Protein AF-A0A380KGM2-F1 (afdb_monomer)

pLDDT: mean 81.72, std 16.15, range [40.47, 96.81]

Solvent-accessible surface area (backbone atoms only — not comparable to full-atom values): 8795 Å² total; per-residue (Å²): 133,57,72,65,61,54,51,52,52,52,54,51,49,53,50,50,52,52,50,55,58,50,50,60,52,54,54,51,54,52,50,50,54,50,50,52,52,51,50,55,54,49,52,55,50,51,51,53,51,52,50,52,51,49,52,52,52,49,52,52,46,51,54,54,46,56,58,39,60,78,64,64,81,79,76,91,76,83,92,74,88,85,87,83,86,90,83,78,60,53,83,75,52,91,46,40,39,56,50,61,68,48,59,92,84,56,51,72,71,54,52,56,51,40,48,56,52,52,50,62,59,28,28,71,91,73,31,88,56,91,58,23,61,62,52,40,52,50,51,51,51,27,51,53,52,68,70,71,108

Mean predicted aligned error: 17.28 Å

Foldseek 3Di:
DDPVVVVVVVVVVVVVVVVVVVVVVVVVVVVVVVVVVVVVVVVVVVVVVVVVVVVVVVVVVVVVVVVCVLVVPPPPDDDDDDDDDDDDDLQPDPALCSLLVHDPPDDLVVLVVSLVVLCVALPPVRHPDDCSVSSNVSSVVSNVVVVVD

InterPro domains:
  IPR001623 DnaJ domain [PF00226] (95-147)
  IPR001623 DnaJ domain [PR00625] (97-115)
  IPR001623 DnaJ domain [PR00625] (115-130)
  IPR001623 DnaJ domain [PR00625] (131-149)
  IPR001623 DnaJ domain [PS50076] (95-149)
  IPR001623 DnaJ domain [SM00271] (94-147)
  IPR001623 DnaJ domain [cd06257] (95-147)
  IPR036869 Chaperone J-domain superfamily [G3DSA:1.10.287.110] (66-149)
  IPR036869 Chaperone J-domain superfamily [SSF46565] (84-147)
  IPR050817 DjlA DnaK co-chaperone [PTHR24074] (85-143)

Sequence (149 aa):
MSFFTFFIVVTFALLIIRFLVSLRGLFKYIAIVFLLWLFIKNIILIGLFAIVIAVIYLALTIDYSVEKEQVFEDTTEYYEEPTAKKSYSRWYSDNPYEILGVSETASFSEIKKQYKVLSKQYHPDVSEERGADKIMKKINWAFDELKSM

Structure (mmCIF, N/CA/C/O backbone):
data_AF-A0A380KGM2-F1
#
_entry.id   AF-A0A380KGM2-F1
#
loop_
_atom_site.group_PDB
_atom_site.id
_atom_site.type_symbol
_atom_site.label_atom_id
_atom_site.label_alt_id
_atom_site.label_comp_id
_atom_site.label_asym_id
_atom_site.label_entity_id
_atom_site.label_seq_id
_atom_site.pdbx_PDB_ins_code
_atom_site.Cartn_x
_atom_site.Cartn_y
_atom_site.Cartn_z
_atom_site.occupancy
_atom_site.B_iso_or_equiv
_atom_site.auth_seq_id
_atom_site.auth_comp_id
_atom_site.auth_asym_id
_atom_site.auth_atom_id
_atom_site.pdbx_PDB_model_num
ATOM 1 N N . MET A 1 1 ? 40.741 -14.963 -74.089 1.00 60.44 1 MET A N 1
ATOM 2 C CA . MET A 1 1 ? 39.646 -14.034 -73.726 1.00 60.44 1 MET A CA 1
ATOM 3 C C . MET A 1 1 ? 40.019 -12.644 -74.207 1.00 60.44 1 MET A C 1
ATOM 5 O O . MET A 1 1 ? 41.169 -12.263 -74.047 1.00 60.44 1 MET A O 1
ATOM 9 N N . SER A 1 2 ? 39.103 -11.927 -74.860 1.00 82.50 2 SER A N 1
ATOM 10 C CA . SER A 1 2 ? 39.404 -10.600 -75.415 1.00 82.50 2 SER A CA 1
ATOM 11 C C . SER A 1 2 ? 39.581 -9.561 -74.297 1.00 82.50 2 SER A C 1
ATOM 13 O O . SER A 1 2 ? 38.886 -9.616 -73.280 1.00 82.50 2 SER A O 1
ATOM 15 N N . PHE A 1 3 ? 40.468 -8.582 -74.481 1.00 85.31 3 PHE A N 1
ATOM 16 C CA . PHE A 1 3 ? 40.623 -7.454 -73.548 1.00 85.31 3 PHE A CA 1
ATOM 17 C C . PHE A 1 3 ? 39.295 -6.726 -73.272 1.00 85.31 3 PHE A C 1
ATOM 19 O O . PHE A 1 3 ? 39.061 -6.244 -72.167 1.00 85.31 3 PHE A O 1
ATOM 26 N N . PHE A 1 4 ? 38.386 -6.732 -74.248 1.00 87.62 4 PHE A N 1
ATOM 27 C CA . PHE A 1 4 ? 37.049 -6.159 -74.138 1.00 87.62 4 PHE A CA 1
ATOM 28 C C . PHE A 1 4 ? 36.189 -6.856 -73.073 1.00 87.62 4 PHE A C 1
ATOM 30 O O . PHE A 1 4 ? 35.601 -6.202 -72.215 1.00 87.62 4 PHE A O 1
ATOM 37 N N . THR A 1 5 ? 36.184 -8.192 -73.058 1.00 87.81 5 THR A N 1
ATOM 38 C CA . THR A 1 5 ? 35.458 -8.968 -72.039 1.00 87.81 5 THR A CA 1
ATOM 39 C C . THR A 1 5 ? 36.002 -8.742 -70.628 1.00 87.81 5 THR A C 1
ATOM 41 O O . THR A 1 5 ? 35.225 -8.649 -69.684 1.00 87.81 5 THR A O 1
ATOM 44 N N . PHE A 1 6 ? 37.319 -8.573 -70.478 1.00 89.62 6 PHE A N 1
ATOM 45 C CA . PHE A 1 6 ? 37.929 -8.252 -69.186 1.00 89.62 6 PHE A CA 1
ATOM 46 C C . PHE A 1 6 ? 37.516 -6.857 -68.694 1.00 89.62 6 PHE A C 1
ATOM 48 O O . PHE A 1 6 ? 37.136 -6.692 -67.536 1.00 89.62 6 PHE A O 1
ATOM 55 N N . PHE A 1 7 ? 37.508 -5.863 -69.585 1.00 90.75 7 PHE A N 1
ATOM 56 C CA . PHE A 1 7 ? 37.108 -4.496 -69.251 1.00 90.75 7 PHE A CA 1
ATOM 57 C C . PHE A 1 7 ? 35.639 -4.400 -68.809 1.00 90.75 7 PHE A C 1
ATOM 59 O O . PHE A 1 7 ? 35.326 -3.719 -67.830 1.00 90.75 7 PHE A O 1
ATOM 66 N N . ILE A 1 8 ? 34.738 -5.133 -69.470 1.00 91.81 8 ILE A N 1
ATOM 67 C CA . ILE A 1 8 ? 33.324 -5.214 -69.070 1.00 91.81 8 ILE A CA 1
ATOM 68 C C . ILE A 1 8 ? 33.189 -5.820 -67.670 1.00 91.81 8 ILE A C 1
ATOM 70 O O . ILE A 1 8 ? 32.480 -5.274 -66.831 1.00 91.81 8 ILE A O 1
ATOM 74 N N . VAL A 1 9 ? 33.898 -6.914 -67.384 1.00 93.12 9 VAL A N 1
ATOM 75 C CA . VAL A 1 9 ? 33.829 -7.568 -66.068 1.00 93.12 9 VAL A CA 1
ATOM 76 C C . VAL A 1 9 ? 34.337 -6.641 -64.960 1.00 93.12 9 VAL A C 1
ATOM 78 O O . VAL A 1 9 ? 33.694 -6.522 -63.919 1.00 93.12 9 VAL A O 1
ATOM 81 N N . VAL A 1 10 ? 35.444 -5.929 -65.190 1.00 93.62 10 VAL A N 1
ATOM 82 C CA . VAL A 1 10 ? 36.012 -4.990 -64.209 1.00 93.62 10 VAL A CA 1
ATOM 83 C C . VAL A 1 10 ? 35.082 -3.800 -63.966 1.00 93.62 10 VAL A C 1
ATOM 85 O O . VAL A 1 10 ? 34.825 -3.438 -62.818 1.00 93.62 10 VAL A O 1
ATOM 88 N N . THR A 1 11 ? 34.539 -3.201 -65.025 1.00 93.38 11 THR A N 1
ATOM 89 C CA . THR A 1 11 ? 33.613 -2.064 -64.895 1.00 93.38 11 THR A CA 1
ATOM 90 C C . THR A 1 11 ? 32.315 -2.464 -64.199 1.00 93.38 11 THR A C 1
ATOM 92 O O . THR A 1 11 ? 31.851 -1.741 -63.317 1.00 93.38 11 THR A O 1
ATOM 95 N N . PHE A 1 12 ? 31.774 -3.644 -64.507 1.00 94.75 12 PHE A N 1
ATOM 96 C CA . PHE A 1 12 ? 30.594 -4.182 -63.836 1.00 94.75 12 PHE A CA 1
ATOM 97 C C . PHE A 1 12 ? 30.861 -4.485 -62.354 1.00 94.75 12 PHE A C 1
ATOM 99 O O . PHE A 1 12 ? 30.053 -4.125 -61.498 1.00 94.75 12 PHE A O 1
ATOM 106 N N . ALA A 1 13 ? 32.027 -5.051 -62.020 1.00 93.69 13 ALA A N 1
ATOM 107 C CA . ALA A 1 13 ? 32.433 -5.291 -60.635 1.00 93.69 13 ALA A CA 1
ATOM 108 C C . ALA A 1 13 ? 32.543 -3.985 -59.827 1.00 93.69 13 ALA A C 1
ATOM 110 O O . ALA A 1 13 ? 32.044 -3.906 -58.705 1.00 93.69 13 ALA A O 1
ATOM 111 N N . LEU A 1 14 ? 33.124 -2.929 -60.407 1.00 93.19 14 LEU A N 1
ATOM 112 C CA . LEU A 1 14 ? 33.195 -1.610 -59.768 1.00 93.19 14 LEU A CA 1
ATOM 113 C C . LEU A 1 14 ? 31.809 -0.979 -59.574 1.00 93.19 14 LEU A C 1
ATOM 115 O O . LEU A 1 14 ? 31.572 -0.323 -58.557 1.00 93.19 14 LEU A O 1
ATOM 119 N N . LEU A 1 15 ? 30.887 -1.199 -60.515 1.00 93.00 15 LEU A N 1
ATOM 120 C CA . LEU A 1 15 ? 29.501 -0.737 -60.421 1.00 93.00 15 LEU A CA 1
ATOM 121 C C . LEU A 1 15 ? 28.762 -1.455 -59.280 1.00 93.00 15 LEU A C 1
ATOM 123 O O . LEU A 1 15 ? 28.120 -0.794 -58.464 1.00 93.00 15 LEU A O 1
ATOM 127 N N . ILE A 1 16 ? 28.941 -2.774 -59.142 1.00 90.50 16 ILE A N 1
ATOM 128 C CA . ILE A 1 16 ? 28.399 -3.560 -58.022 1.00 90.50 16 ILE A CA 1
ATOM 129 C C . ILE A 1 16 ? 28.973 -3.081 -56.687 1.00 90.50 16 ILE A C 1
ATOM 131 O O . ILE A 1 16 ? 28.217 -2.872 -55.743 1.00 90.50 16 ILE A O 1
ATOM 135 N N . ILE A 1 17 ? 30.286 -2.851 -56.592 1.00 88.19 17 ILE A N 1
ATOM 136 C CA . ILE A 1 17 ? 30.912 -2.341 -55.362 1.00 88.19 17 ILE A CA 1
ATOM 137 C C . ILE A 1 17 ? 30.321 -0.975 -54.994 1.00 88.19 17 ILE A C 1
ATOM 139 O O . ILE A 1 17 ? 29.932 -0.762 -53.846 1.00 88.19 17 ILE A O 1
ATOM 143 N N . ARG A 1 18 ? 30.176 -0.063 -55.966 1.00 85.44 18 ARG A N 1
ATOM 144 C CA . ARG A 1 18 ? 29.514 1.233 -55.749 1.00 85.44 18 ARG A CA 1
ATOM 145 C C . ARG A 1 18 ? 28.061 1.080 -55.297 1.00 85.44 18 ARG A C 1
ATOM 147 O O . ARG A 1 18 ? 27.637 1.797 -54.393 1.00 85.44 18 ARG A O 1
ATOM 154 N N . PHE A 1 19 ? 27.319 0.144 -55.880 1.00 87.88 19 PHE A N 1
ATOM 155 C CA . PHE A 1 19 ? 25.935 -0.148 -55.510 1.00 87.88 19 PHE A CA 1
ATOM 156 C C . PHE A 1 19 ? 25.821 -0.724 -54.088 1.00 87.88 19 PHE A C 1
ATOM 158 O O . PHE A 1 19 ? 25.002 -0.260 -53.297 1.00 87.88 19 PHE A O 1
ATOM 165 N N . LEU A 1 20 ? 26.697 -1.656 -53.707 1.00 84.69 20 LEU A N 1
ATOM 166 C CA . LEU A 1 20 ? 26.758 -2.222 -52.354 1.00 84.69 20 LEU A CA 1
ATOM 167 C C . LEU A 1 20 ? 2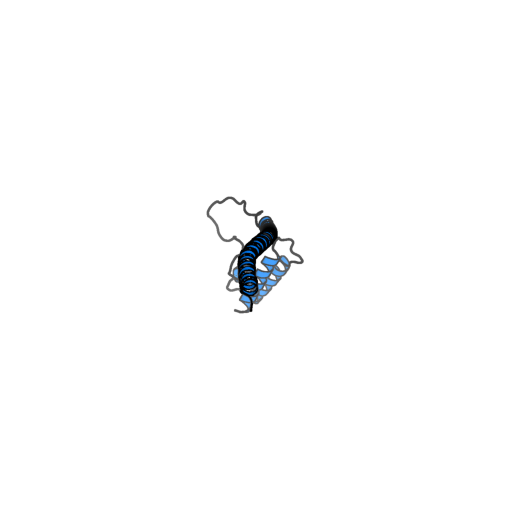7.137 -1.170 -51.301 1.00 84.69 20 LEU A C 1
ATOM 169 O O . LEU A 1 20 ? 26.557 -1.130 -50.214 1.00 84.69 20 LEU A O 1
ATOM 173 N N . VAL A 1 21 ? 28.068 -0.267 -51.624 1.00 82.75 21 VAL A N 1
ATOM 174 C CA . VAL A 1 21 ? 28.412 0.871 -50.756 1.00 82.75 21 VAL A CA 1
ATOM 175 C C . VAL A 1 21 ? 27.236 1.851 -50.635 1.00 82.75 21 VAL A C 1
ATOM 177 O O . VAL A 1 21 ? 27.005 2.389 -49.552 1.00 82.75 21 VAL A O 1
ATOM 180 N N . SER A 1 22 ? 26.447 2.039 -51.698 1.00 81.38 22 SER A N 1
ATOM 181 C CA . SER A 1 22 ? 25.225 2.855 -51.673 1.00 81.38 22 SER A CA 1
ATOM 182 C C . SER A 1 22 ? 24.126 2.234 -50.795 1.00 81.38 22 SER A C 1
ATOM 184 O O . SER A 1 22 ? 23.523 2.931 -49.975 1.00 81.38 22 SER A O 1
ATOM 186 N N . LEU A 1 23 ? 23.946 0.909 -50.855 1.00 81.94 23 LEU A N 1
ATOM 187 C CA . LEU A 1 23 ? 23.023 0.165 -49.986 1.00 81.94 23 LEU A CA 1
ATOM 188 C C . LEU A 1 23 ? 23.348 0.343 -48.496 1.00 81.94 23 LEU A C 1
ATOM 190 O O . LEU A 1 23 ? 22.439 0.484 -47.678 1.00 81.94 23 LEU A O 1
ATOM 194 N N . ARG A 1 24 ? 24.634 0.430 -48.127 1.00 77.88 24 ARG A N 1
ATOM 195 C CA . ARG A 1 24 ? 25.059 0.713 -46.742 1.00 77.88 24 ARG A CA 1
ATOM 196 C C . ARG A 1 24 ? 24.517 2.053 -46.219 1.00 77.88 24 ARG A C 1
ATOM 198 O O . ARG A 1 24 ? 24.314 2.189 -45.014 1.00 77.88 24 ARG A O 1
ATOM 205 N N . GLY A 1 25 ? 24.276 3.032 -47.092 1.00 78.62 25 GLY A N 1
ATOM 206 C CA . GLY A 1 25 ? 23.613 4.292 -46.741 1.00 78.62 25 GLY A CA 1
ATOM 207 C C . GLY A 1 25 ? 22.124 4.103 -46.452 1.00 78.62 25 GLY A C 1
ATOM 208 O O . GLY A 1 25 ? 21.642 4.573 -45.425 1.00 78.62 25 GLY A O 1
ATOM 209 N N . LEU A 1 26 ? 21.421 3.345 -47.298 1.00 82.00 26 LEU A N 1
ATOM 210 C CA . LEU A 1 26 ? 19.989 3.053 -47.166 1.00 82.00 26 LEU A CA 1
ATOM 211 C C . LEU A 1 26 ? 19.646 2.406 -45.814 1.00 82.00 26 LEU A C 1
ATOM 213 O O . LEU A 1 26 ? 18.709 2.832 -45.139 1.00 82.00 26 LEU A O 1
ATOM 217 N N . PHE A 1 27 ? 20.448 1.430 -45.377 1.00 86.62 27 PHE A N 1
ATOM 218 C CA . PHE A 1 27 ? 20.244 0.765 -44.086 1.00 86.62 27 PHE A CA 1
ATOM 219 C C . PHE A 1 27 ? 20.323 1.729 -42.898 1.00 86.62 27 PHE A C 1
ATOM 221 O O . PHE A 1 27 ? 19.585 1.558 -41.930 1.00 86.62 27 PHE A O 1
ATOM 228 N N . LYS A 1 28 ? 21.160 2.774 -42.973 1.00 85.50 28 LYS A N 1
ATOM 229 C CA . LYS A 1 28 ? 21.227 3.798 -41.920 1.00 85.50 28 LYS A CA 1
ATOM 230 C C . LYS A 1 28 ? 19.929 4.595 -41.835 1.00 85.50 28 LYS A C 1
ATOM 232 O O . LYS A 1 28 ? 19.446 4.824 -40.734 1.00 85.50 28 LYS A O 1
ATOM 237 N N . TYR A 1 29 ? 19.344 4.977 -42.969 1.00 89.69 29 TYR A N 1
ATOM 238 C CA . TYR A 1 29 ? 18.068 5.698 -42.984 1.00 89.69 29 TYR A CA 1
ATOM 239 C C . TYR A 1 29 ? 16.925 4.845 -42.432 1.00 89.69 29 TYR A C 1
ATOM 241 O O . TYR A 1 29 ? 16.160 5.322 -41.599 1.00 89.69 29 TYR A O 1
ATOM 249 N N . ILE A 1 30 ? 16.852 3.569 -42.821 1.00 89.94 30 ILE A N 1
ATOM 250 C CA . ILE A 1 30 ? 15.852 2.627 -42.295 1.00 89.94 30 ILE A CA 1
ATOM 251 C C . ILE A 1 30 ? 16.016 2.464 -40.780 1.00 89.94 30 ILE A C 1
ATOM 253 O O . ILE A 1 30 ? 15.031 2.528 -40.048 1.00 89.94 30 ILE A O 1
ATOM 257 N N . ALA A 1 31 ? 17.254 2.324 -40.297 1.00 90.81 31 ALA A N 1
ATOM 258 C CA . ALA A 1 31 ? 17.539 2.238 -38.869 1.00 90.81 31 ALA A CA 1
ATOM 259 C C . ALA A 1 31 ? 17.121 3.513 -38.116 1.00 90.81 31 ALA A C 1
ATOM 261 O O . ALA A 1 31 ? 16.522 3.417 -37.050 1.00 90.81 31 ALA A O 1
ATOM 262 N N . ILE A 1 32 ? 17.376 4.701 -38.674 1.00 92.00 32 ILE A N 1
ATOM 263 C CA . ILE A 1 32 ? 16.976 5.981 -38.066 1.00 92.00 32 ILE A CA 1
ATOM 264 C C . ILE A 1 32 ? 15.452 6.104 -37.993 1.00 92.00 32 ILE A C 1
ATOM 266 O O . ILE A 1 32 ? 14.924 6.453 -36.941 1.00 92.00 32 ILE A O 1
ATOM 270 N N . VAL A 1 33 ? 14.738 5.787 -39.076 1.00 93.81 33 VAL A N 1
ATOM 271 C CA . VAL A 1 33 ? 13.266 5.827 -39.109 1.00 93.81 33 VAL A CA 1
ATOM 272 C C . VAL A 1 33 ? 12.673 4.826 -38.117 1.00 93.81 33 VAL A C 1
ATOM 274 O O . VAL A 1 33 ? 11.736 5.157 -37.395 1.00 93.81 33 VAL A O 1
ATOM 277 N N . PHE A 1 34 ? 13.251 3.628 -38.028 1.00 94.75 34 PHE A N 1
ATOM 278 C CA . PHE A 1 34 ? 12.843 2.615 -37.060 1.00 94.75 34 PHE A CA 1
ATOM 279 C C . PHE A 1 34 ? 13.070 3.069 -35.611 1.00 94.75 34 PHE A C 1
ATOM 281 O O . PHE A 1 34 ? 12.180 2.925 -34.776 1.00 94.75 34 PHE A O 1
ATOM 288 N N . LEU A 1 35 ? 14.223 3.672 -35.311 1.00 93.94 35 LEU A N 1
ATOM 289 C CA . LEU A 1 35 ? 14.511 4.218 -33.983 1.00 93.94 35 LEU A CA 1
ATOM 290 C C . LEU A 1 35 ? 13.584 5.386 -33.626 1.00 93.94 35 LEU A C 1
ATOM 292 O O . LEU A 1 35 ? 13.097 5.443 -32.500 1.00 93.94 35 LEU A O 1
ATOM 296 N N . LEU A 1 36 ? 13.287 6.275 -34.577 1.00 94.31 36 LEU A 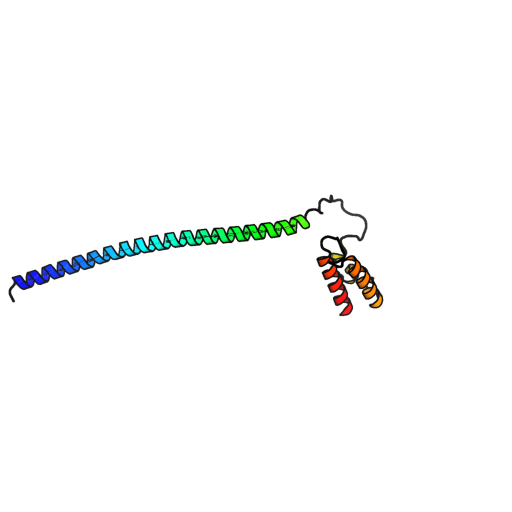N 1
ATOM 297 C CA . LEU A 1 36 ? 12.299 7.344 -34.405 1.00 94.31 36 LEU A CA 1
ATOM 298 C C . LEU A 1 36 ? 10.910 6.777 -34.101 1.00 94.31 36 LEU A C 1
ATOM 300 O O . LEU A 1 36 ? 10.254 7.224 -33.162 1.00 94.31 36 LEU A O 1
ATOM 304 N N . TRP A 1 37 ? 10.487 5.757 -34.847 1.00 93.31 37 TRP A N 1
ATOM 305 C CA . TRP A 1 37 ? 9.220 5.070 -34.614 1.00 93.31 37 TRP A CA 1
ATOM 306 C C . TRP A 1 37 ? 9.156 4.423 -33.220 1.00 93.31 37 TRP A C 1
ATOM 308 O O . TRP A 1 37 ? 8.163 4.594 -32.509 1.00 93.31 37 TRP A O 1
ATOM 318 N N . LEU A 1 38 ? 10.230 3.752 -32.785 1.00 92.50 38 LEU A N 1
ATOM 319 C CA . LEU A 1 38 ? 10.334 3.196 -31.431 1.00 92.50 38 LEU A CA 1
ATOM 320 C C . LEU A 1 38 ? 10.267 4.280 -30.350 1.00 92.50 38 LEU A C 1
ATOM 322 O O . LEU A 1 38 ? 9.591 4.102 -29.337 1.00 92.50 38 LEU A O 1
ATOM 326 N N . PHE A 1 39 ? 10.936 5.408 -30.571 1.00 95.56 39 PHE A N 1
ATOM 327 C CA . PHE A 1 39 ? 10.967 6.514 -29.622 1.00 95.56 39 PHE A CA 1
ATOM 328 C C . PHE A 1 39 ? 9.576 7.134 -29.424 1.00 95.56 39 PHE A C 1
ATOM 330 O O . PHE A 1 39 ? 9.136 7.321 -28.290 1.00 95.56 39 PHE A O 1
ATOM 337 N N . ILE A 1 40 ? 8.840 7.357 -30.518 1.00 94.38 40 ILE A N 1
ATOM 338 C CA . ILE A 1 40 ? 7.471 7.892 -30.483 1.00 94.38 40 ILE A CA 1
ATOM 339 C C . ILE A 1 40 ? 6.530 6.934 -29.742 1.00 94.38 40 ILE A C 1
ATOM 341 O O . ILE A 1 40 ? 5.788 7.358 -28.856 1.00 94.38 40 ILE A O 1
ATOM 345 N N . LYS A 1 41 ? 6.588 5.631 -30.054 1.00 91.44 41 LYS A N 1
ATOM 346 C CA . LYS A 1 41 ? 5.761 4.614 -29.387 1.00 91.44 41 LYS A CA 1
ATOM 347 C C . LYS A 1 41 ? 6.023 4.565 -27.876 1.00 91.44 41 LYS A C 1
ATOM 349 O O . LYS A 1 41 ? 5.077 4.461 -27.098 1.00 91.44 41 LYS A O 1
ATOM 354 N N . ASN A 1 42 ? 7.286 4.672 -27.462 1.00 92.62 42 ASN A N 1
ATOM 355 C CA . ASN A 1 42 ? 7.659 4.647 -26.048 1.00 92.62 42 ASN A CA 1
ATOM 356 C C . ASN A 1 42 ? 7.199 5.898 -25.291 1.00 92.62 42 ASN A C 1
ATOM 358 O O . ASN A 1 42 ? 6.722 5.763 -24.169 1.00 92.62 42 ASN A O 1
ATOM 362 N N . ILE A 1 43 ? 7.272 7.094 -25.886 1.00 95.25 43 ILE A N 1
ATOM 363 C CA . ILE A 1 43 ? 6.760 8.323 -25.250 1.00 95.25 43 ILE A CA 1
ATOM 364 C C . ILE A 1 43 ? 5.261 8.207 -24.961 1.00 95.25 43 ILE A C 1
ATOM 366 O O . ILE A 1 43 ? 4.821 8.527 -23.858 1.00 95.25 43 ILE A O 1
ATOM 370 N N . ILE A 1 44 ? 4.485 7.706 -25.925 1.00 93.75 44 ILE A N 1
ATOM 371 C CA . ILE A 1 44 ? 3.038 7.509 -25.758 1.00 93.75 44 ILE A CA 1
ATOM 372 C C . ILE A 1 44 ? 2.761 6.503 -24.632 1.00 93.75 44 ILE A C 1
ATOM 374 O O . ILE A 1 44 ? 1.897 6.739 -23.789 1.00 93.75 44 IL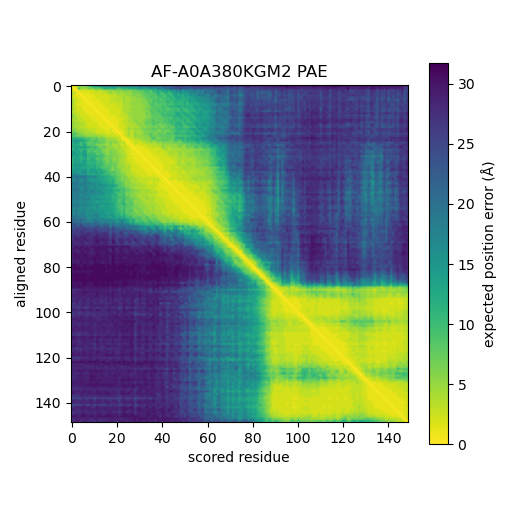E A O 1
ATOM 378 N N . LEU A 1 45 ? 3.523 5.406 -24.579 1.00 93.81 45 LEU A N 1
ATOM 379 C CA . LEU A 1 45 ? 3.395 4.391 -23.532 1.00 93.81 45 LEU A CA 1
ATOM 380 C C . LEU A 1 45 ? 3.709 4.954 -22.137 1.00 93.81 45 LEU A C 1
ATOM 382 O O . LEU A 1 45 ? 2.952 4.715 -21.199 1.00 93.81 45 LEU A O 1
ATOM 386 N N . ILE A 1 46 ? 4.791 5.727 -22.008 1.00 94.56 46 ILE A N 1
ATOM 387 C CA . ILE A 1 46 ? 5.182 6.376 -20.748 1.00 94.56 46 ILE A CA 1
ATOM 388 C C . ILE A 1 46 ? 4.106 7.375 -20.309 1.00 94.56 46 ILE A C 1
ATOM 390 O O . ILE A 1 46 ? 3.739 7.396 -19.137 1.00 94.56 46 ILE A O 1
ATOM 394 N N . GLY A 1 47 ? 3.557 8.156 -21.244 1.00 94.31 47 GLY A N 1
ATOM 395 C CA . GLY A 1 47 ? 2.462 9.085 -20.969 1.00 94.31 47 GLY A CA 1
ATOM 396 C C . GLY A 1 47 ? 1.212 8.383 -20.434 1.00 94.31 47 GLY A C 1
ATOM 397 O O . GLY A 1 47 ? 0.655 8.809 -19.426 1.00 94.31 47 GLY A O 1
ATOM 398 N N . LEU A 1 48 ? 0.809 7.263 -21.044 1.00 95.06 48 LEU A N 1
ATOM 399 C CA . LEU A 1 48 ? -0.311 6.456 -20.545 1.00 95.06 48 LEU A CA 1
ATOM 400 C C . LEU A 1 48 ? -0.045 5.913 -19.139 1.00 95.06 48 LEU A C 1
ATOM 402 O O . LEU A 1 48 ? -0.925 5.969 -18.282 1.00 95.06 48 LEU A O 1
ATOM 406 N N . PHE A 1 49 ? 1.172 5.433 -18.880 1.00 96.62 49 PHE A N 1
ATOM 407 C CA . PHE A 1 49 ? 1.546 4.924 -17.563 1.00 96.62 49 PHE A CA 1
ATOM 408 C C . PHE A 1 49 ? 1.522 6.029 -16.496 1.00 96.62 49 PHE A C 1
ATOM 410 O O . PHE A 1 49 ? 1.014 5.816 -15.398 1.00 96.62 49 PHE A O 1
ATOM 417 N N . ALA A 1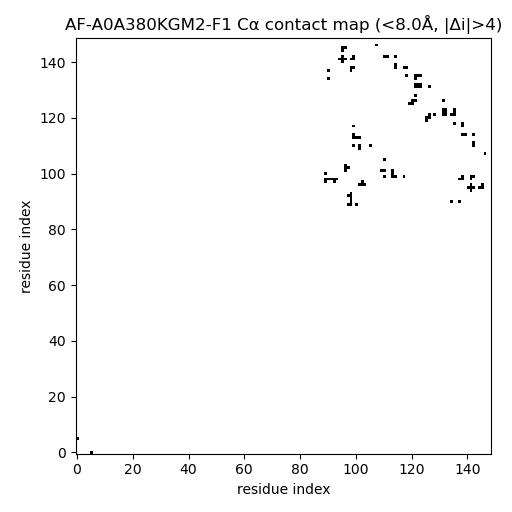 50 ? 1.990 7.234 -16.835 1.00 96.06 50 ALA A N 1
ATOM 418 C CA . ALA A 1 50 ? 1.937 8.398 -15.954 1.00 96.06 50 ALA A CA 1
ATOM 419 C C . ALA A 1 50 ? 0.494 8.807 -15.619 1.00 96.06 50 ALA A C 1
ATOM 421 O O . ALA A 1 50 ? 0.202 9.113 -14.464 1.00 96.06 50 ALA A O 1
ATOM 422 N N . ILE A 1 51 ? -0.419 8.756 -16.596 1.00 95.94 51 ILE A N 1
ATOM 423 C CA . ILE A 1 51 ? -1.847 9.028 -16.371 1.00 95.94 51 ILE A CA 1
ATOM 424 C C . ILE A 1 51 ? -2.444 7.999 -15.406 1.00 95.94 51 ILE A C 1
ATOM 426 O O . ILE A 1 51 ? -3.125 8.380 -14.459 1.00 95.94 51 ILE A O 1
ATOM 430 N N . VAL A 1 52 ? -2.160 6.707 -15.594 1.00 96.81 52 VAL A N 1
ATOM 431 C CA . VAL A 1 52 ? -2.641 5.649 -14.689 1.00 96.81 52 VAL A CA 1
ATOM 432 C C . VAL A 1 52 ? -2.108 5.854 -13.270 1.00 96.81 52 VAL A C 1
ATOM 434 O O . VAL A 1 52 ? -2.882 5.802 -12.317 1.00 96.81 52 VAL A O 1
ATOM 437 N N . ILE A 1 53 ? -0.813 6.149 -13.122 1.00 95.19 53 ILE A N 1
ATOM 438 C CA . ILE A 1 53 ? -0.205 6.447 -11.816 1.00 95.19 53 ILE A CA 1
ATOM 439 C C . ILE A 1 53 ? -0.874 7.666 -11.168 1.00 95.19 53 ILE A C 1
ATOM 441 O O . ILE A 1 53 ? -1.188 7.621 -9.981 1.00 95.19 53 ILE A O 1
ATOM 445 N N . ALA A 1 54 ? -1.136 8.732 -11.928 1.00 93.50 54 ALA A N 1
ATOM 446 C CA . ALA A 1 54 ? -1.809 9.925 -11.420 1.00 93.50 54 ALA A CA 1
ATOM 447 C C . ALA A 1 54 ? -3.243 9.628 -10.951 1.00 93.50 54 ALA A C 1
ATOM 449 O O . ALA A 1 54 ? -3.651 10.110 -9.897 1.00 93.50 54 ALA A O 1
ATOM 450 N N . VAL A 1 55 ? -3.989 8.797 -11.688 1.00 94.62 55 VAL A N 1
ATOM 451 C CA . VAL A 1 55 ? -5.337 8.354 -11.293 1.00 94.62 55 VAL A CA 1
ATOM 452 C C . VAL A 1 55 ? -5.290 7.524 -10.011 1.00 94.62 55 VAL A C 1
ATOM 454 O O . VAL A 1 55 ? -6.103 7.747 -9.120 1.00 94.62 55 VAL A O 1
ATOM 457 N N . ILE A 1 56 ? -4.325 6.609 -9.882 1.00 93.06 56 ILE A N 1
ATOM 458 C CA . ILE A 1 56 ? -4.134 5.820 -8.655 1.00 93.06 56 ILE A CA 1
ATOM 459 C C . ILE A 1 56 ? -3.806 6.738 -7.476 1.00 93.06 56 ILE A C 1
ATOM 461 O O . ILE A 1 56 ? -4.403 6.602 -6.413 1.00 93.06 56 ILE A O 1
ATOM 465 N N . TYR A 1 57 ? -2.897 7.697 -7.661 1.00 92.06 57 TYR A N 1
ATOM 466 C CA . TYR A 1 57 ? -2.544 8.654 -6.615 1.00 92.06 57 TYR A CA 1
ATOM 467 C C . TYR A 1 57 ? -3.741 9.519 -6.208 1.00 92.06 57 TYR A C 1
ATOM 469 O O . TYR A 1 57 ? -3.954 9.744 -5.019 1.00 92.06 57 TYR A O 1
ATOM 477 N N . LEU A 1 58 ? -4.563 9.954 -7.168 1.00 88.75 58 LEU A N 1
ATOM 478 C CA . LEU A 1 58 ? -5.798 10.688 -6.895 1.00 88.75 58 LEU A CA 1
ATOM 479 C C . LEU A 1 58 ? -6.805 9.827 -6.118 1.00 88.75 58 LEU A C 1
ATOM 481 O O . LEU A 1 58 ? -7.377 10.303 -5.144 1.00 88.75 58 LEU A O 1
ATOM 485 N N . ALA A 1 59 ? -6.989 8.564 -6.505 1.00 87.75 59 ALA A N 1
ATOM 486 C CA . ALA A 1 59 ? -7.879 7.635 -5.811 1.00 87.75 59 ALA A CA 1
ATOM 487 C C . ALA A 1 59 ? -7.424 7.381 -4.365 1.00 87.75 59 ALA A C 1
ATOM 489 O O . ALA A 1 59 ? -8.231 7.486 -3.446 1.00 87.75 59 ALA A O 1
ATOM 490 N N . LEU A 1 60 ? -6.125 7.140 -4.155 1.00 86.94 60 LEU A N 1
ATOM 491 C CA . LEU A 1 60 ? -5.535 7.006 -2.819 1.00 86.94 60 LEU A CA 1
ATOM 492 C C . LEU A 1 60 ? -5.648 8.300 -2.006 1.00 86.94 60 LEU A C 1
ATOM 494 O O . LEU A 1 60 ? -5.871 8.253 -0.802 1.00 86.94 60 LEU A O 1
ATOM 498 N N . THR A 1 61 ? -5.518 9.459 -2.656 1.00 81.69 61 THR A N 1
ATOM 499 C CA . THR A 1 61 ? -5.692 10.762 -2.001 1.00 81.69 61 THR A CA 1
ATOM 500 C C . THR A 1 61 ? -7.130 10.953 -1.529 1.00 81.69 61 THR A C 1
ATOM 502 O O . THR A 1 61 ? -7.338 11.423 -0.415 1.00 81.69 61 THR A O 1
ATOM 505 N N . ILE A 1 62 ? -8.125 10.582 -2.340 1.00 76.75 62 ILE A N 1
ATOM 506 C CA . ILE A 1 62 ? -9.541 10.662 -1.957 1.00 76.75 62 ILE A CA 1
ATOM 507 C C . ILE A 1 62 ? -9.830 9.719 -0.783 1.00 76.75 62 ILE A C 1
ATOM 509 O O . ILE A 1 62 ? -10.458 10.150 0.177 1.00 76.75 62 ILE A O 1
ATOM 513 N N . ASP A 1 63 ? -9.319 8.486 -0.809 1.00 68.69 63 ASP A N 1
ATOM 514 C CA . ASP A 1 63 ? -9.499 7.511 0.280 1.00 68.69 63 ASP A CA 1
ATOM 515 C C . ASP A 1 63 ? -8.851 7.996 1.594 1.00 68.69 63 ASP A C 1
ATOM 517 O O . ASP A 1 63 ? -9.487 8.016 2.649 1.00 68.69 63 ASP A O 1
ATOM 521 N N . TYR A 1 64 ? -7.632 8.550 1.510 1.00 62.69 64 TYR A N 1
ATOM 522 C CA . TYR A 1 64 ? -6.967 9.219 2.636 1.00 62.69 64 TYR A CA 1
ATOM 523 C C . TYR A 1 64 ? -7.754 10.434 3.152 1.00 62.69 64 TYR A C 1
ATOM 525 O O . TYR A 1 64 ? -7.771 10.704 4.351 1.00 62.69 64 TYR A O 1
ATOM 533 N N . SER A 1 65 ? -8.420 11.173 2.261 1.00 59.81 65 SER A N 1
ATOM 534 C CA . SER A 1 65 ? -9.216 12.352 2.621 1.00 59.81 65 SER A CA 1
ATOM 535 C C . SER A 1 65 ? -10.540 11.973 3.288 1.00 59.81 65 SER A C 1
ATOM 537 O O . SER A 1 65 ? -10.945 12.656 4.219 1.00 59.81 65 SER A O 1
ATOM 539 N N . VAL A 1 66 ? -11.181 10.866 2.890 1.00 57.09 66 VAL A N 1
ATOM 540 C CA . VAL A 1 66 ? -12.400 10.346 3.541 1.00 57.09 66 VAL A CA 1
A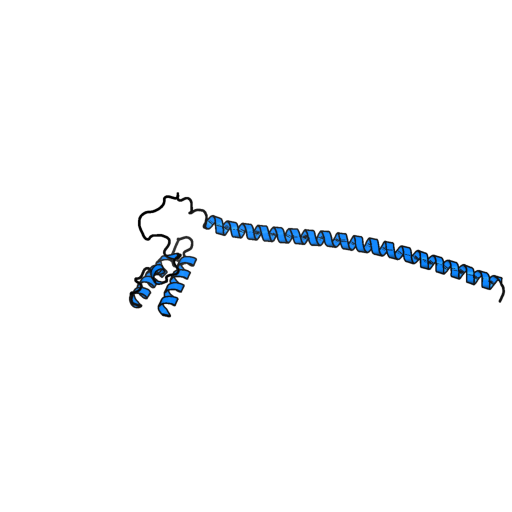TOM 541 C C . VAL A 1 66 ? -12.096 9.822 4.948 1.00 57.09 66 VAL A C 1
ATOM 543 O O . VAL A 1 66 ? -12.863 10.091 5.874 1.00 57.09 66 VAL A O 1
ATOM 546 N N . GLU A 1 67 ? -10.958 9.145 5.148 1.00 56.84 67 GLU A N 1
ATOM 547 C CA . GLU A 1 67 ? -10.534 8.742 6.495 1.00 56.84 67 GLU A CA 1
ATOM 548 C C . GLU A 1 67 ? -10.164 9.959 7.360 1.00 56.84 67 GLU A C 1
ATOM 550 O O . GLU A 1 67 ? -10.461 9.969 8.553 1.00 56.84 67 GLU A O 1
ATOM 555 N N . LYS A 1 68 ? -9.601 11.026 6.774 1.00 52.28 68 LYS A N 1
ATOM 556 C CA . LYS A 1 68 ? -9.290 12.255 7.516 1.00 52.28 68 LYS A CA 1
ATOM 557 C C . LYS A 1 68 ? -10.511 13.133 7.792 1.00 52.28 68 LYS A C 1
ATOM 559 O O . LYS A 1 68 ? -10.559 13.693 8.871 1.00 52.28 68 LYS A O 1
ATOM 564 N N . GLU A 1 69 ? -11.506 13.234 6.912 1.00 49.59 69 GLU A N 1
ATOM 565 C CA . GLU A 1 69 ? -12.732 14.019 7.167 1.00 49.59 69 GLU A CA 1
ATOM 566 C C . GLU A 1 69 ? -13.558 13.404 8.314 1.00 49.59 69 GLU A C 1
ATOM 568 O O . GLU A 1 69 ? -14.124 14.120 9.131 1.00 49.59 69 GLU A O 1
ATOM 573 N N . GLN A 1 70 ? -13.559 12.072 8.456 1.00 45.09 70 GLN A N 1
ATOM 574 C CA . GLN A 1 70 ? -14.167 11.401 9.616 1.00 45.09 70 GLN A CA 1
ATOM 575 C C . GLN A 1 70 ? -13.319 11.491 10.900 1.00 45.09 70 GLN A C 1
ATOM 577 O O . GLN A 1 70 ? -13.830 11.201 11.979 1.00 45.09 70 GLN A O 1
ATOM 582 N N . VAL A 1 71 ? -12.044 11.886 10.803 1.00 46.97 71 VAL A N 1
ATOM 583 C CA . VAL A 1 71 ? -11.097 11.981 11.934 1.00 46.97 71 VAL A CA 1
ATOM 584 C C . VAL A 1 71 ? -10.729 13.438 12.282 1.00 46.97 71 VAL A C 1
ATOM 586 O O . VAL A 1 71 ? -10.198 13.691 13.357 1.00 46.97 71 VAL A O 1
ATOM 589 N N . PHE A 1 72 ? -11.029 14.415 11.422 1.00 45.41 72 PHE A N 1
ATOM 590 C CA . PHE A 1 72 ? -10.594 15.817 11.535 1.00 45.41 72 PHE A CA 1
ATOM 591 C C . PHE A 1 72 ? -11.750 16.806 11.773 1.00 45.41 72 PHE A C 1
ATOM 593 O O . PHE A 1 72 ? -11.551 18.013 11.690 1.00 45.41 72 PHE A O 1
ATOM 600 N N . GLU A 1 73 ? -12.944 16.321 12.122 1.00 47.97 73 GLU A N 1
ATOM 601 C CA . GLU A 1 73 ? -14.048 17.165 12.612 1.00 47.97 73 GLU A CA 1
ATOM 602 C C . GLU A 1 73 ? -14.167 17.155 14.151 1.00 47.97 73 GLU A C 1
ATOM 604 O O . GLU A 1 73 ? -15.217 17.481 14.689 1.00 47.97 73 GLU A O 1
ATOM 609 N N . ASP A 1 74 ? -13.110 16.776 14.885 1.00 45.53 74 ASP A N 1
ATOM 610 C CA . ASP A 1 74 ? -13.151 16.759 16.361 1.00 45.53 74 ASP A CA 1
ATOM 611 C C . ASP A 1 74 ? -11.834 17.183 17.038 1.00 45.53 74 ASP A C 1
ATOM 613 O O . ASP A 1 74 ? -11.445 16.669 18.082 1.00 45.53 74 ASP A O 1
ATOM 617 N N . THR A 1 75 ? -11.092 18.121 16.438 1.00 51.91 75 THR A N 1
ATOM 618 C CA . THR A 1 75 ? -9.959 18.771 17.125 1.00 51.91 75 THR A CA 1
ATOM 619 C C . THR A 1 75 ? -9.903 20.267 16.825 1.00 51.91 75 THR A C 1
ATOM 621 O O . THR A 1 75 ? -8.925 20.779 16.281 1.00 51.91 75 THR A O 1
ATOM 624 N N . THR A 1 76 ? -10.953 20.994 17.189 1.00 50.88 76 THR A N 1
ATOM 625 C CA . THR A 1 76 ? -10.820 22.418 17.527 1.00 50.88 76 THR A CA 1
ATOM 626 C C . THR A 1 76 ? -11.216 22.599 18.979 1.00 50.88 76 THR A C 1
ATOM 628 O O . THR A 1 76 ? -12.248 23.190 19.283 1.00 50.88 76 THR A O 1
ATOM 631 N N . GLU A 1 77 ? -10.385 22.072 19.875 1.00 43.91 77 GLU A N 1
ATOM 632 C CA . GLU A 1 77 ? -10.381 22.489 21.269 1.00 43.91 77 GLU A CA 1
ATOM 633 C C . GLU A 1 77 ? -9.066 23.214 21.568 1.00 43.91 77 GLU A C 1
ATOM 635 O O . GLU A 1 77 ? -7.964 22.804 21.203 1.00 43.91 77 GLU A O 1
ATOM 640 N N . TYR A 1 78 ? -9.268 24.387 22.139 1.00 40.47 78 TYR A N 1
ATOM 641 C CA . TYR A 1 78 ? -8.349 25.446 22.496 1.00 40.47 78 TYR A CA 1
ATOM 642 C C . TYR A 1 78 ? -7.370 24.985 23.593 1.00 40.47 78 TYR A C 1
ATOM 644 O O . TYR A 1 78 ? -7.786 24.411 24.595 1.00 40.47 78 TYR A O 1
ATOM 652 N N . TYR A 1 79 ? -6.066 25.223 23.410 1.00 41.34 79 TYR A N 1
ATOM 653 C CA . TYR A 1 79 ? -5.043 24.831 24.385 1.00 41.34 79 TYR A CA 1
ATOM 654 C C . TYR A 1 79 ? -5.029 25.771 25.600 1.00 41.34 79 TYR A C 1
ATOM 656 O O . TYR A 1 79 ? -4.518 26.887 25.511 1.00 41.34 79 TYR A O 1
ATOM 664 N N . GLU A 1 80 ? -5.480 25.274 26.753 1.00 41.19 80 GLU A N 1
ATOM 665 C CA . GLU A 1 80 ? -5.011 25.728 28.067 1.00 41.19 80 GLU A CA 1
ATOM 666 C C . GLU A 1 80 ? -4.337 24.564 28.813 1.00 41.19 80 GLU A C 1
ATOM 668 O O . GLU A 1 80 ? -4.910 23.494 29.010 1.00 41.19 80 GLU A O 1
ATOM 673 N N . GLU A 1 81 ?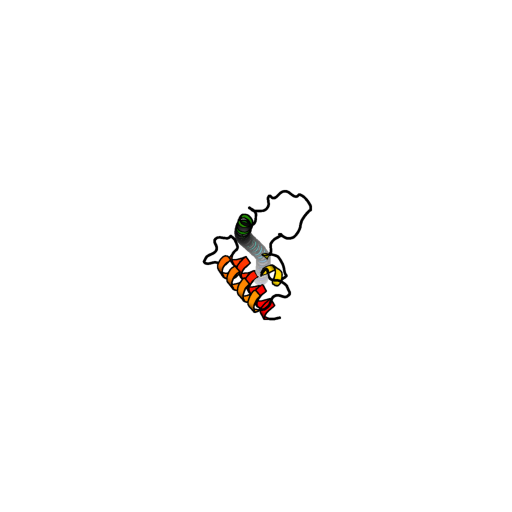 -3.090 24.774 29.229 1.00 40.50 81 GLU A N 1
ATOM 674 C CA . GLU A 1 81 ? -2.363 23.925 30.181 1.00 40.50 81 GLU A CA 1
ATOM 675 C C . GLU A 1 81 ? -2.589 24.423 31.630 1.00 40.50 81 GLU A C 1
ATOM 677 O O . GLU A 1 81 ? -2.837 25.611 31.830 1.00 40.50 81 GLU A O 1
ATOM 682 N N . PRO A 1 82 ? -2.297 23.642 32.690 1.00 63.03 82 PRO A N 1
ATOM 683 C CA . PRO A 1 82 ? -2.622 22.239 32.936 1.00 63.03 82 PRO A CA 1
ATOM 684 C C . PRO A 1 82 ? -3.053 22.052 34.413 1.00 63.03 82 PRO A C 1
ATOM 686 O O . PRO A 1 82 ? -2.217 22.115 35.314 1.00 63.03 82 PRO A O 1
ATOM 689 N N . THR A 1 83 ? -4.320 21.747 34.726 1.00 45.12 83 THR A N 1
ATOM 690 C CA . THR A 1 83 ? -4.664 21.260 36.081 1.00 45.12 83 THR A CA 1
ATOM 691 C C . THR A 1 83 ? -5.807 20.237 36.074 1.00 45.12 83 THR A C 1
ATOM 693 O O . THR A 1 83 ? -6.869 20.480 35.524 1.00 45.12 83 THR A O 1
ATOM 696 N N . ALA A 1 84 ? -5.573 19.106 36.756 1.00 45.19 84 ALA A N 1
ATOM 697 C CA . ALA A 1 84 ? -6.540 18.078 37.184 1.00 45.19 84 ALA A CA 1
ATOM 698 C C . ALA A 1 84 ? -6.843 16.871 36.252 1.00 45.19 84 ALA A C 1
ATOM 700 O O . ALA A 1 84 ? -7.879 16.766 35.615 1.00 45.19 84 ALA A O 1
ATOM 701 N N . LYS A 1 85 ? -5.950 15.870 36.336 1.00 45.50 85 LYS A N 1
ATOM 702 C CA . LYS A 1 85 ? -6.216 14.415 36.468 1.00 45.50 85 LYS A CA 1
ATOM 703 C C . LYS A 1 85 ? -7.339 13.757 35.621 1.00 45.50 85 LYS A C 1
ATOM 705 O O . LYS A 1 85 ? -8.504 13.759 35.999 1.00 45.50 85 LYS A O 1
ATOM 710 N N . LYS A 1 86 ? -6.870 12.895 34.702 1.00 47.25 86 LYS A N 1
ATOM 711 C CA . LYS A 1 86 ? -7.393 11.539 34.397 1.00 47.25 86 LYS A CA 1
ATOM 712 C C . LYS A 1 86 ? -8.635 11.422 33.495 1.00 47.25 86 LYS A C 1
ATOM 714 O O . LYS A 1 86 ? -9.540 10.655 33.806 1.00 47.25 86 LYS A O 1
ATOM 719 N N . SER A 1 87 ? -8.654 12.101 32.347 1.00 49.97 87 SER A N 1
ATOM 720 C CA . SER A 1 87 ? -9.682 11.848 31.322 1.00 49.97 87 SER A CA 1
ATOM 721 C C . SER A 1 87 ? -9.201 12.113 29.890 1.00 49.97 87 SER A C 1
ATOM 723 O O . SER A 1 87 ? -9.875 12.796 29.131 1.00 49.97 87 SER A O 1
ATOM 725 N N . TYR A 1 88 ? -8.044 11.576 29.496 1.00 49.59 88 TYR A N 1
ATOM 726 C CA . TYR A 1 88 ? -7.674 11.519 28.078 1.00 49.59 88 TYR A CA 1
ATOM 727 C C . TYR A 1 88 ? -7.753 10.062 27.604 1.00 49.59 88 TYR A C 1
ATOM 729 O O . TYR A 1 88 ? -7.074 9.188 28.130 1.00 49.59 88 TYR A O 1
ATOM 737 N N . SER A 1 89 ? -8.708 9.829 26.700 1.00 63.91 89 SER A N 1
ATOM 738 C CA . SER A 1 89 ? -9.090 8.604 25.982 1.00 63.91 89 SER A CA 1
ATOM 739 C C . SER A 1 89 ? -8.602 7.249 26.530 1.00 63.91 89 SER A C 1
ATOM 741 O O . SER A 1 89 ? -7.565 6.723 26.127 1.00 63.91 89 SER A O 1
ATOM 743 N N . ARG A 1 90 ? -9.439 6.610 27.364 1.00 76.94 90 ARG A N 1
ATOM 744 C CA . ARG A 1 90 ? -9.303 5.209 27.831 1.00 76.94 90 ARG A CA 1
ATOM 745 C C . ARG A 1 90 ? -8.949 4.217 26.707 1.00 76.94 90 ARG A C 1
ATOM 747 O O . ARG A 1 90 ? -8.282 3.220 26.959 1.00 76.94 90 ARG A O 1
ATOM 754 N N . TRP A 1 91 ? -9.377 4.491 25.475 1.00 80.31 91 TRP A N 1
ATOM 755 C CA . TRP A 1 91 ? -9.212 3.616 24.309 1.00 80.31 91 TRP A CA 1
ATOM 756 C C . TRP A 1 91 ? -7.834 3.694 23.632 1.00 80.31 91 TRP A C 1
ATOM 758 O O . TRP A 1 91 ? -7.518 2.838 22.805 1.00 80.31 91 TRP A O 1
ATOM 768 N N . TYR A 1 92 ? -7.015 4.689 23.991 1.00 78.00 92 TYR A N 1
ATOM 769 C CA . TYR A 1 92 ? -5.652 4.891 23.476 1.00 78.00 92 TYR A CA 1
ATOM 770 C C . TYR A 1 92 ? -4.570 4.540 24.500 1.00 78.00 92 TYR A C 1
ATOM 772 O O . TYR A 1 92 ? -3.390 4.741 24.232 1.00 78.00 92 TYR A O 1
ATOM 780 N N . SER A 1 93 ? -4.957 4.009 25.661 1.00 81.81 93 SER A N 1
ATOM 781 C CA . SER A 1 93 ? -3.992 3.445 26.597 1.00 81.81 93 SER A CA 1
ATOM 782 C C . SER A 1 93 ? -3.474 2.103 26.079 1.00 81.81 93 SER A C 1
ATOM 784 O O . SER A 1 93 ? -4.210 1.341 25.448 1.00 81.81 93 SER A O 1
ATOM 786 N N . ASP A 1 94 ? -2.208 1.809 26.364 1.00 85.62 94 ASP A N 1
ATOM 787 C CA . ASP A 1 94 ? -1.608 0.489 26.145 1.00 85.62 94 ASP A CA 1
ATOM 788 C C . ASP A 1 94 ? -1.834 -0.446 27.346 1.00 85.62 94 ASP A C 1
ATOM 790 O O . ASP A 1 94 ? -1.517 -1.632 27.282 1.00 85.62 94 ASP A O 1
ATOM 794 N N . ASN A 1 95 ? -2.401 0.061 28.448 1.00 88.62 95 ASN A N 1
ATOM 795 C CA . ASN A 1 95 ? -2.673 -0.732 29.639 1.00 88.62 95 ASN A CA 1
ATOM 796 C C . ASN A 1 95 ? -4.059 -1.411 29.543 1.00 88.62 95 ASN A C 1
ATOM 798 O O . ASN A 1 95 ? -5.085 -0.719 29.521 1.00 88.62 95 ASN A O 1
ATOM 802 N N . PRO A 1 96 ? -4.141 -2.757 29.550 1.00 89.25 96 PRO A N 1
ATOM 803 C CA . PRO A 1 96 ? -5.410 -3.467 29.407 1.00 89.25 96 PRO A CA 1
ATOM 804 C C . PRO A 1 96 ? -6.377 -3.244 30.583 1.00 89.25 96 PRO A C 1
ATOM 806 O O . PRO A 1 96 ? -7.596 -3.225 30.379 1.00 89.25 96 PRO A O 1
ATOM 809 N N . TYR A 1 97 ? -5.869 -3.001 31.797 1.00 90.44 97 TYR A N 1
ATOM 810 C CA . TYR A 1 97 ? -6.702 -2.667 32.957 1.00 90.44 97 TYR A CA 1
ATOM 811 C C . TYR A 1 97 ? -7.368 -1.302 32.786 1.00 90.44 97 TYR A C 1
ATOM 813 O O . TYR A 1 97 ? -8.548 -1.131 33.108 1.00 90.44 97 TYR A O 1
ATOM 821 N N . GLU A 1 98 ? -6.643 -0.340 32.212 1.00 89.62 98 GLU A N 1
ATOM 822 C CA . GLU A 1 98 ? -7.191 0.977 31.914 1.00 89.62 98 GLU A CA 1
ATOM 823 C C . GLU A 1 98 ? -8.252 0.902 30.823 1.00 89.62 98 GLU A C 1
ATOM 825 O O . GLU A 1 98 ? -9.322 1.472 31.031 1.00 89.62 98 GLU A O 1
ATOM 830 N N . ILE A 1 99 ? -8.015 0.143 29.743 1.00 90.12 99 ILE A N 1
ATOM 831 C CA . ILE A 1 99 ? -8.968 -0.058 28.633 1.00 90.12 99 ILE A CA 1
ATOM 832 C C . ILE A 1 99 ? -10.291 -0.648 29.134 1.00 90.12 99 ILE A C 1
ATOM 834 O O . ILE A 1 99 ? -11.360 -0.129 28.815 1.00 90.12 99 ILE A O 1
ATOM 838 N N . LEU A 1 100 ? -10.241 -1.713 29.940 1.00 90.19 100 LEU A N 1
ATOM 839 C CA . LEU A 1 100 ? -11.449 -2.339 30.501 1.00 90.19 100 LEU A CA 1
ATOM 840 C C . LEU A 1 100 ? -12.024 -1.574 31.698 1.00 90.19 100 LEU A C 1
ATOM 842 O O . LEU A 1 100 ? -13.142 -1.842 32.137 1.00 90.19 100 LEU A O 1
ATOM 846 N N . GLY A 1 101 ? -11.263 -0.625 32.232 1.00 89.50 101 GLY A N 1
ATOM 847 C CA . GLY A 1 101 ? -11.661 0.200 33.356 1.00 89.50 101 GLY A CA 1
ATOM 848 C C . GLY A 1 101 ? -11.759 -0.511 34.687 1.00 89.50 101 GLY A C 1
ATOM 849 O O . GLY A 1 101 ? -12.605 -0.176 35.515 1.00 89.50 101 GLY A O 1
ATOM 850 N N . VAL A 1 102 ? -10.875 -1.475 34.883 1.00 90.31 102 VAL A N 1
ATOM 851 C CA . VAL A 1 102 ? -10.752 -2.267 36.100 1.00 90.31 102 VAL A CA 1
ATOM 852 C C . VAL A 1 102 ? -9.492 -1.867 36.868 1.00 90.31 102 VAL A C 1
ATOM 854 O O . VAL A 1 102 ? -8.588 -1.236 36.328 1.00 90.31 102 VAL A O 1
ATOM 857 N N . SER A 1 103 ? -9.443 -2.213 38.153 1.00 88.69 103 SER A N 1
ATOM 858 C CA . SER A 1 103 ? -8.206 -2.110 38.934 1.00 88.69 103 SER A CA 1
ATOM 859 C C . SER A 1 103 ? -7.180 -3.125 38.425 1.00 88.69 103 SER A C 1
ATOM 861 O O . SER A 1 103 ? -7.565 -4.214 38.009 1.00 88.69 103 SER A O 1
ATOM 863 N N . GLU A 1 104 ? -5.887 -2.828 38.553 1.00 87.56 104 GLU A N 1
ATOM 864 C CA . GLU A 1 104 ? -4.797 -3.796 38.312 1.00 87.56 104 GLU A CA 1
ATOM 865 C C . GLU A 1 104 ? -4.882 -5.023 39.237 1.00 87.56 104 GLU A C 1
ATOM 867 O O . GLU A 1 104 ? -4.332 -6.079 38.954 1.00 87.56 104 GLU A O 1
ATOM 872 N N . THR A 1 105 ? -5.614 -4.894 40.345 1.00 88.25 105 THR A N 1
ATOM 873 C CA . THR A 1 105 ? -5.887 -5.965 41.314 1.00 88.25 105 THR A CA 1
ATOM 874 C C . THR A 1 105 ? -7.233 -6.664 41.097 1.00 88.25 105 THR A C 1
ATOM 876 O O . THR A 1 105 ? -7.655 -7.451 41.947 1.00 88.25 105 THR A O 1
ATOM 879 N N . ALA A 1 106 ? -7.950 -6.349 40.013 1.00 88.94 106 ALA A N 1
ATOM 880 C CA . ALA A 1 106 ? -9.274 -6.905 39.758 1.00 88.94 106 ALA A CA 1
ATOM 881 C C . ALA A 1 106 ? -9.212 -8.411 39.484 1.00 88.94 106 ALA A C 1
ATOM 883 O O . ALA A 1 106 ? -8.321 -8.921 38.805 1.00 88.94 106 ALA A O 1
ATOM 884 N N . SER A 1 107 ? -10.211 -9.134 39.979 1.00 92.38 107 SER A N 1
ATOM 885 C CA . SER A 1 107 ? -10.343 -10.563 39.713 1.00 92.38 107 SER A CA 1
ATOM 886 C C . SER A 1 107 ? -10.795 -10.821 38.272 1.00 92.38 107 SER A C 1
ATOM 888 O O . SER A 1 107 ? -11.530 -10.030 37.675 1.00 92.38 107 SER A O 1
ATOM 890 N N . PHE A 1 108 ? -10.478 -12.002 37.734 1.00 90.38 108 PHE A N 1
ATOM 891 C CA . PHE A 1 108 ? -10.960 -12.420 36.411 1.00 90.38 108 PHE A CA 1
ATOM 892 C C . PHE A 1 108 ? -12.497 -12.352 36.280 1.00 90.38 108 PHE A C 1
ATOM 894 O O . PHE A 1 108 ? -13.043 -12.084 35.207 1.00 90.38 108 PHE A O 1
ATOM 901 N N . SER A 1 109 ? -13.220 -12.548 37.390 1.00 91.25 109 SER A N 1
ATOM 902 C CA . SER A 1 109 ? -14.680 -12.427 37.428 1.00 91.25 109 SER A CA 1
ATOM 903 C C . SER A 1 109 ? -15.170 -10.994 37.166 1.00 91.25 109 SER A C 1
ATOM 905 O O . SER A 1 109 ? -16.159 -10.801 36.452 1.00 91.25 109 SER A O 1
ATOM 907 N N . GLU A 1 110 ? -14.451 -9.991 37.675 1.00 91.44 110 GLU A N 1
ATOM 908 C CA . GLU A 1 110 ? -14.737 -8.569 37.472 1.00 91.44 110 GLU A CA 1
ATOM 909 C C . GLU A 1 110 ? -14.346 -8.128 36.064 1.00 91.44 110 GLU A C 1
ATOM 911 O O . GLU A 1 110 ? -15.138 -7.459 35.399 1.00 91.44 110 GLU A O 1
ATOM 916 N N . ILE A 1 111 ? -13.192 -8.590 35.575 1.00 93.44 111 ILE A N 1
ATOM 917 C CA . ILE A 1 111 ? -12.726 -8.369 34.199 1.00 93.44 111 ILE A CA 1
ATOM 918 C C . ILE A 1 111 ? -13.772 -8.873 33.196 1.00 93.44 111 ILE A C 1
ATOM 920 O O . ILE A 1 111 ? -14.230 -8.125 32.332 1.00 93.44 111 ILE A O 1
ATOM 924 N N . LYS A 1 112 ? -14.248 -10.115 33.359 1.00 93.19 112 LYS A N 1
ATOM 925 C CA . LYS A 1 112 ? -15.286 -10.704 32.497 1.00 93.19 112 LYS A CA 1
ATOM 926 C C . LYS A 1 112 ? -16.616 -9.950 32.577 1.00 93.19 112 LYS A C 1
ATOM 928 O O . LYS A 1 112 ? -17.330 -9.843 31.576 1.00 93.19 112 LYS A O 1
ATOM 933 N N . LYS A 1 113 ? -16.973 -9.440 33.760 1.00 93.88 113 LYS A N 1
ATOM 934 C CA . LYS A 1 113 ? -18.187 -8.640 33.951 1.00 93.88 113 LYS A CA 1
ATOM 935 C C . LYS A 1 113 ? -18.093 -7.317 33.191 1.00 93.88 113 LYS A C 1
ATOM 937 O O . LYS A 1 113 ? -19.027 -7.004 32.457 1.00 93.88 113 LYS A O 1
ATOM 942 N N . GLN A 1 114 ? -16.982 -6.591 33.324 1.00 92.81 114 GLN A N 1
ATOM 943 C CA . GLN A 1 114 ? -16.781 -5.318 32.624 1.00 92.81 114 GLN A CA 1
ATOM 944 C C . GLN A 1 114 ? -16.679 -5.503 31.113 1.00 92.81 114 GLN A C 1
ATOM 946 O O . GLN A 1 114 ? -17.363 -4.802 30.372 1.00 92.81 114 GLN A O 1
ATOM 951 N N . TYR A 1 115 ? -15.954 -6.526 30.657 1.00 93.75 115 TYR A N 1
ATOM 952 C CA . TYR A 1 115 ? -15.907 -6.904 29.246 1.00 93.75 115 TYR A CA 1
ATOM 953 C C . TYR A 1 115 ? -17.311 -7.074 28.646 1.00 93.75 115 TYR A C 1
ATOM 955 O O . TYR A 1 115 ? -17.615 -6.515 27.597 1.00 93.75 115 TYR A O 1
ATOM 963 N N . LYS A 1 116 ? -18.217 -7.781 29.338 1.00 93.00 116 LYS A N 1
ATOM 964 C CA . LYS A 1 116 ? -19.592 -7.995 28.856 1.00 93.00 116 LYS A CA 1
ATOM 965 C C . LYS A 1 116 ? -20.413 -6.702 28.791 1.00 93.00 116 LYS A C 1
ATOM 967 O O . LYS A 1 116 ? -21.298 -6.598 27.944 1.00 93.00 116 LYS A O 1
ATOM 972 N N . VAL A 1 117 ? -20.170 -5.755 29.696 1.00 91.69 117 VAL A N 1
ATOM 973 C CA . VAL A 1 117 ? -20.837 -4.444 29.691 1.00 91.69 117 VAL A CA 1
ATOM 974 C C . VAL A 1 117 ? -20.343 -3.618 28.506 1.00 91.69 117 VAL A C 1
ATOM 976 O O . VAL A 1 117 ? -21.155 -3.198 27.685 1.00 91.69 117 VAL A O 1
ATOM 979 N N . LEU A 1 118 ? -19.023 -3.480 28.364 1.00 90.44 118 LEU A N 1
ATOM 980 C CA . LEU A 1 118 ? -18.400 -2.712 27.286 1.00 90.44 118 LEU A CA 1
ATOM 981 C C . LEU A 1 118 ? -18.696 -3.312 25.906 1.00 90.44 118 LEU A C 1
ATOM 983 O O . LEU A 1 118 ? -19.037 -2.587 24.979 1.00 90.44 118 LEU A O 1
ATOM 987 N N . SER A 1 119 ? -18.667 -4.639 25.779 1.00 90.94 119 SER A N 1
ATOM 988 C CA . SER A 1 119 ? -18.987 -5.330 24.527 1.00 90.94 119 SER A CA 1
ATOM 989 C C . SER A 1 119 ? -20.421 -5.058 24.064 1.00 90.94 119 SER A C 1
ATOM 991 O O . SER A 1 119 ? -20.660 -4.886 22.877 1.00 90.94 119 SER A O 1
ATOM 993 N N . LYS A 1 120 ? -21.385 -4.948 24.986 1.00 89.81 120 LYS A N 1
ATOM 994 C CA . LYS A 1 120 ? -22.765 -4.579 24.632 1.00 89.81 120 LYS A CA 1
ATOM 995 C C . LYS A 1 120 ? -22.913 -3.112 24.246 1.00 89.81 120 LYS A C 1
ATOM 997 O O . LYS A 1 120 ? -23.788 -2.800 23.453 1.00 89.81 120 LYS A O 1
ATOM 1002 N N . GLN A 1 121 ? -22.106 -2.233 24.828 1.00 86.38 121 GLN A N 1
ATOM 1003 C CA . GLN A 1 121 ? -22.158 -0.798 24.560 1.00 86.38 121 GLN A CA 1
ATOM 1004 C C . GLN A 1 121 ? -21.518 -0.440 23.212 1.00 86.38 121 GLN A C 1
ATOM 1006 O O . GLN A 1 121 ? -22.031 0.411 22.492 1.00 86.38 121 GLN A O 1
ATOM 1011 N N . TYR A 1 122 ? -20.429 -1.124 22.861 1.00 88.56 122 TYR A N 1
ATOM 1012 C CA . TYR A 1 122 ? -19.621 -0.854 21.671 1.00 88.56 122 TYR A CA 1
ATOM 1013 C C . TYR A 1 122 ? -19.774 -1.922 20.578 1.00 88.56 122 TYR A C 1
ATOM 1015 O O . TYR A 1 122 ? -18.922 -2.029 19.699 1.00 88.56 122 TYR A O 1
ATOM 1023 N N . HIS A 1 123 ? -20.826 -2.751 20.622 1.00 84.88 123 HIS A N 1
ATOM 1024 C CA . HIS A 1 123 ? -21.059 -3.742 19.567 1.00 84.88 123 HIS A CA 1
ATOM 1025 C C . HIS A 1 123 ? -21.335 -3.031 18.235 1.00 84.88 123 HIS A C 1
ATOM 1027 O O . HIS A 1 123 ? -22.199 -2.153 18.219 1.00 84.88 123 HIS A O 1
ATOM 1033 N N . PRO A 1 124 ? -20.676 -3.410 17.122 1.00 84.25 124 PRO A N 1
ATOM 1034 C CA . PRO A 1 124 ? -20.876 -2.749 15.828 1.00 84.25 124 PRO A CA 1
ATOM 1035 C C . PRO A 1 124 ? -22.337 -2.794 15.354 1.00 84.25 124 PRO A C 1
ATOM 1037 O O . PRO A 1 124 ? -22.777 -1.894 14.654 1.00 84.25 124 PRO A O 1
ATOM 1040 N N . ASP A 1 125 ? -23.098 -3.806 15.783 1.00 84.31 125 ASP A N 1
ATOM 1041 C CA . ASP A 1 125 ? -24.514 -3.949 15.413 1.00 84.31 125 ASP A CA 1
ATOM 1042 C C . ASP A 1 125 ? -25.480 -3.079 16.242 1.00 84.31 125 ASP A C 1
ATOM 1044 O O . ASP A 1 125 ? -26.644 -2.961 15.869 1.00 84.31 125 ASP A O 1
ATOM 1048 N N . VAL A 1 126 ? -25.057 -2.525 17.388 1.00 83.62 126 VAL A N 1
ATOM 1049 C CA . VAL A 1 126 ? -25.955 -1.778 18.304 1.00 83.62 126 VAL A CA 1
ATOM 1050 C C . VAL A 1 126 ? -25.468 -0.373 18.650 1.00 83.62 126 VAL A C 1
ATOM 1052 O O . VAL A 1 126 ? -26.255 0.431 19.139 1.00 83.62 126 VAL A O 1
ATOM 1055 N N . SER A 1 127 ? -24.182 -0.086 18.456 1.00 79.19 127 SER A N 1
ATOM 1056 C CA . SER A 1 127 ? -23.574 1.195 18.800 1.00 79.19 127 SER A CA 1
ATOM 1057 C C . SER A 1 127 ? -23.632 2.143 17.608 1.00 79.19 127 SER A C 1
ATOM 1059 O O . SER A 1 127 ? -23.192 1.797 16.515 1.00 79.19 127 SER A O 1
ATOM 1061 N N . GLU A 1 128 ? -24.144 3.352 17.830 1.00 76.94 128 GLU A N 1
ATOM 1062 C CA . GLU A 1 128 ? -24.162 4.430 16.832 1.00 76.94 128 GLU A CA 1
ATOM 1063 C C . GLU A 1 128 ? -22.890 5.304 16.894 1.00 76.94 128 GLU A C 1
ATOM 1065 O O . GLU A 1 128 ? -22.749 6.261 16.132 1.00 76.94 128 GLU A O 1
ATOM 1070 N N . GLU A 1 129 ? -21.945 4.994 17.794 1.00 72.12 129 GLU A N 1
ATOM 1071 C CA . GLU A 1 129 ? -20.703 5.756 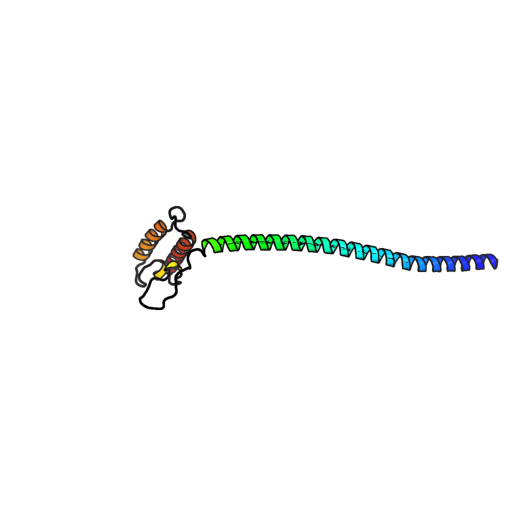17.935 1.00 72.12 129 GLU A CA 1
ATOM 1072 C C . GLU A 1 129 ? -19.739 5.509 16.765 1.00 72.12 129 GLU A C 1
ATOM 1074 O O . GLU A 1 129 ? -19.436 4.373 16.379 1.00 72.12 129 GLU A O 1
ATOM 1079 N N . ARG A 1 130 ? -19.188 6.603 16.225 1.00 68.44 130 ARG A N 1
ATOM 1080 C CA . ARG A 1 130 ? -18.147 6.549 15.193 1.00 68.44 130 ARG A CA 1
ATOM 1081 C C . ARG A 1 130 ? -16.912 5.840 15.759 1.00 68.44 130 ARG A C 1
ATOM 1083 O O . ARG A 1 130 ? -16.325 6.283 16.738 1.00 68.44 130 ARG A O 1
ATOM 1090 N N . GLY A 1 131 ? -16.509 4.736 15.129 1.00 74.44 131 GLY A N 1
ATOM 1091 C CA . GLY A 1 131 ? -15.345 3.950 15.554 1.00 74.44 131 GLY A CA 1
ATOM 1092 C C . GLY A 1 131 ? -15.626 2.887 16.623 1.00 74.44 131 GLY A C 1
ATOM 1093 O O . GLY A 1 131 ? -14.676 2.367 17.215 1.00 74.44 131 GLY A O 1
ATOM 1094 N N . ALA A 1 132 ? -16.893 2.510 16.847 1.00 80.94 132 ALA A N 1
ATOM 1095 C CA . ALA A 1 132 ? -17.258 1.385 17.714 1.00 80.94 132 ALA A CA 1
ATOM 1096 C C . ALA A 1 132 ? -16.516 0.080 17.352 1.00 80.94 132 ALA A C 1
ATOM 1098 O O . ALA A 1 132 ? -16.148 -0.692 18.237 1.00 80.94 132 ALA A O 1
ATOM 1099 N N . ASP A 1 133 ? -16.197 -0.141 16.071 1.00 81.88 133 ASP A N 1
ATOM 1100 C CA . ASP A 1 133 ? -15.400 -1.285 15.616 1.00 81.88 133 ASP A CA 1
ATOM 1101 C C . ASP A 1 133 ? -13.959 -1.260 16.172 1.00 81.88 133 ASP A C 1
ATOM 1103 O O . ASP A 1 133 ? -13.448 -2.285 16.635 1.00 81.88 133 ASP A O 1
ATOM 1107 N N . LYS A 1 134 ? -13.304 -0.091 16.158 1.00 84.75 134 LYS A N 1
ATOM 1108 C CA . LYS A 1 134 ? -11.943 0.123 16.671 1.00 84.75 134 LYS A CA 1
ATOM 1109 C C . LYS A 1 134 ? -11.922 -0.030 18.191 1.00 84.75 134 LYS A C 1
ATOM 1111 O O . LYS A 1 134 ? -11.041 -0.709 18.724 1.00 84.75 134 LYS A O 1
ATOM 1116 N N . ILE A 1 135 ? -12.925 0.525 18.873 1.00 86.62 135 ILE A N 1
ATOM 1117 C CA . ILE A 1 135 ? -13.087 0.410 20.328 1.00 86.62 135 ILE A CA 1
ATOM 1118 C C . ILE A 1 135 ? -13.323 -1.053 20.727 1.00 86.62 135 ILE A C 1
ATOM 1120 O O . ILE A 1 135 ? -12.632 -1.572 21.605 1.00 86.62 135 ILE A O 1
ATOM 1124 N N . MET A 1 136 ? -14.212 -1.767 20.031 1.00 89.88 136 MET A N 1
ATOM 1125 C CA . MET A 1 136 ? -14.470 -3.188 20.278 1.00 89.88 136 MET A CA 1
ATOM 1126 C C . MET A 1 136 ? -13.213 -4.047 20.095 1.00 89.88 136 MET A C 1
ATOM 1128 O O . MET A 1 136 ? -12.929 -4.912 20.925 1.00 89.88 136 MET A O 1
ATOM 1132 N N . LYS A 1 137 ? -12.423 -3.800 19.041 1.00 90.75 137 LYS A N 1
ATOM 1133 C CA . LYS A 1 137 ? -11.143 -4.499 18.827 1.00 90.75 137 LYS A CA 1
ATOM 1134 C C . LYS A 1 137 ? -10.190 -4.300 20.009 1.00 90.75 137 LYS A C 1
ATOM 1136 O O . LYS A 1 137 ? -9.589 -5.272 20.461 1.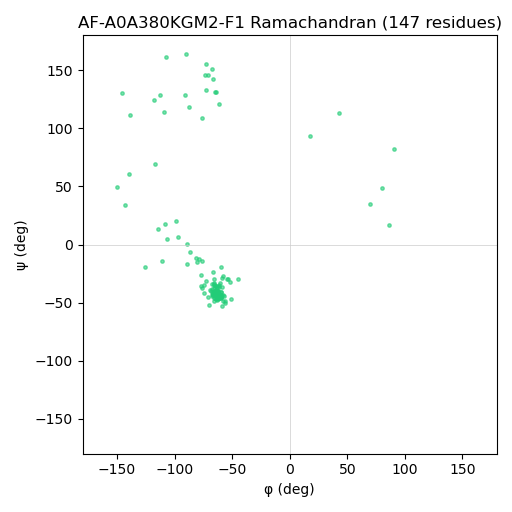00 90.75 137 LYS A O 1
ATOM 1141 N N . LYS A 1 138 ? -10.090 -3.077 20.541 1.00 90.88 138 LYS A N 1
ATOM 1142 C CA . LYS A 1 138 ? -9.271 -2.772 21.727 1.00 90.88 138 LYS A CA 1
ATOM 1143 C C . LYS A 1 138 ? -9.786 -3.461 22.993 1.00 90.88 138 LYS A C 1
ATOM 1145 O O . LYS A 1 138 ? -8.979 -4.010 23.737 1.00 90.88 138 LYS A O 1
ATOM 1150 N N . ILE A 1 139 ? -11.102 -3.489 23.213 1.00 92.19 139 ILE A N 1
ATOM 1151 C CA . ILE A 1 139 ? -11.727 -4.197 24.346 1.00 92.19 139 ILE A CA 1
ATOM 1152 C C . ILE A 1 139 ? -11.415 -5.700 24.292 1.00 92.19 139 ILE A C 1
ATOM 1154 O O . ILE A 1 139 ? -11.043 -6.284 25.309 1.00 92.19 139 ILE A O 1
ATOM 1158 N N . ASN A 1 140 ? -11.545 -6.318 23.114 1.00 93.25 140 ASN A N 1
ATOM 1159 C CA . ASN A 1 140 ? -11.232 -7.736 22.917 1.00 93.25 140 ASN A CA 1
ATOM 1160 C C . ASN A 1 140 ? -9.749 -8.021 23.172 1.00 93.25 140 ASN A C 1
ATOM 1162 O O . ASN A 1 140 ? -9.438 -8.918 23.948 1.00 93.25 140 ASN A O 1
ATOM 1166 N N . TRP A 1 141 ? -8.855 -7.213 22.594 1.00 93.88 141 TRP A N 1
ATOM 1167 C CA . TRP A 1 141 ? -7.414 -7.336 22.818 1.00 93.88 141 TRP A CA 1
ATOM 1168 C C . TRP A 1 141 ? -7.053 -7.253 24.307 1.00 93.88 141 TRP A C 1
ATOM 1170 O O . TRP A 1 141 ? -6.358 -8.125 24.817 1.00 93.88 141 TRP A O 1
ATOM 1180 N N . ALA A 1 142 ? -7.582 -6.256 25.024 1.00 93.31 142 ALA A N 1
ATOM 1181 C CA . ALA A 1 142 ? -7.316 -6.089 26.450 1.00 93.31 142 ALA A CA 1
ATOM 1182 C C . ALA A 1 142 ? -7.823 -7.276 27.284 1.00 93.31 142 ALA A C 1
ATOM 1184 O O . ALA A 1 142 ? -7.157 -7.713 28.219 1.00 93.31 142 ALA A O 1
ATOM 1185 N N . PH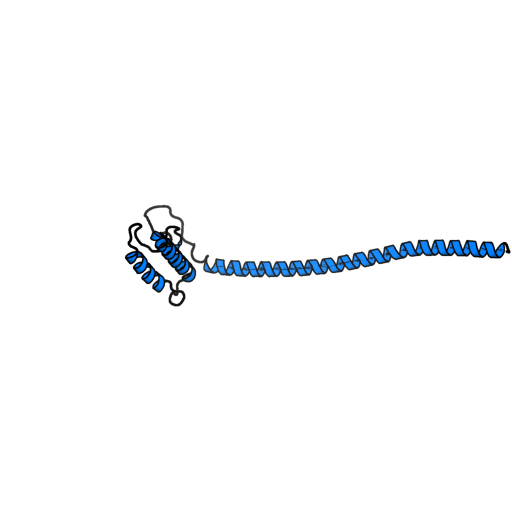E A 1 143 ? -8.999 -7.814 26.951 1.00 94.25 143 PHE A N 1
ATOM 1186 C CA . PHE A 1 143 ? -9.540 -8.991 27.627 1.00 94.25 143 PHE A CA 1
ATOM 1187 C C . PHE A 1 143 ? -8.705 -10.248 27.367 1.00 94.25 143 PHE A C 1
ATOM 1189 O O . PHE A 1 143 ? -8.463 -11.013 28.300 1.00 94.25 143 PHE A O 1
ATOM 1196 N N . ASP A 1 144 ? -8.261 -10.456 26.127 1.00 94.25 144 ASP A N 1
ATOM 1197 C CA . ASP A 1 144 ? -7.426 -11.599 25.756 1.00 94.25 144 ASP A CA 1
ATOM 1198 C C . ASP A 1 144 ? -6.056 -11.542 26.443 1.00 94.25 144 ASP A C 1
ATOM 1200 O O . ASP A 1 144 ? -5.604 -12.558 26.973 1.00 94.25 144 ASP A O 1
ATOM 1204 N N . GLU A 1 145 ? -5.452 -10.353 26.527 1.00 93.56 145 GLU A N 1
ATOM 1205 C CA . GLU A 1 145 ? -4.191 -10.125 27.238 1.00 93.56 145 GLU A CA 1
ATOM 1206 C C . GLU A 1 145 ? -4.322 -10.506 28.722 1.00 93.56 145 GLU A C 1
ATOM 1208 O O . GLU A 1 145 ? -3.601 -11.379 29.205 1.00 93.56 145 GLU A O 1
ATOM 1213 N N . LEU A 1 146 ? -5.325 -9.961 29.426 1.00 90.94 146 LEU A N 1
ATOM 1214 C CA . LEU A 1 146 ? -5.570 -10.258 30.849 1.00 90.94 146 LEU A CA 1
ATOM 1215 C C . LEU A 1 146 ? -5.996 -11.701 31.117 1.00 90.94 146 LEU A C 1
ATOM 1217 O O . LEU A 1 146 ? -5.862 -12.191 32.233 1.00 90.94 146 LEU A O 1
ATOM 1221 N N . LYS A 1 147 ? -6.566 -12.377 30.119 1.00 90.00 147 LYS A N 1
ATOM 1222 C CA . LYS A 1 147 ? -6.906 -13.798 30.204 1.00 90.00 147 LYS A CA 1
ATOM 1223 C C . LYS A 1 147 ? -5.670 -14.688 30.049 1.00 90.00 147 LYS A C 1
ATOM 1225 O O . LYS A 1 147 ? -5.705 -15.832 30.499 1.00 90.00 147 LYS A O 1
ATOM 1230 N N . SER A 1 148 ? -4.641 -14.202 29.355 1.00 87.00 148 SER A N 1
ATOM 1231 C CA . SER A 1 148 ? -3.402 -14.937 29.083 1.00 87.00 148 SER A CA 1
ATOM 1232 C C . SER A 1 148 ? -2.322 -14.771 30.158 1.00 87.00 148 SER A C 1
ATOM 1234 O O . SER A 1 148 ? -1.398 -15.584 30.194 1.00 87.00 148 SER A O 1
ATOM 1236 N N . MET A 1 149 ? -2.459 -13.755 31.018 1.00 78.38 149 MET A N 1
ATOM 1237 C CA . MET A 1 149 ? -1.628 -13.504 32.205 1.00 78.38 149 MET A CA 1
ATOM 1238 C C . MET A 1 149 ? -1.948 -14.470 33.350 1.00 78.38 149 MET A C 1
ATOM 1240 O O . MET A 1 149 ? -0.980 -14.945 33.986 1.00 78.38 149 MET A O 1
#

Organism: NCBI:txid1337

Radius of gyration: 40.22 Å; Cα contacts (8 Å, |Δi|>4): 63; chains: 1; bounding box: 67×41×117 Å

Nearest PDB structures (foldseek):
  3ucs-assembly1_C  TM=9.552E-01  e=1.205E-03  Escherichia coli K-12
  2cug-assembly1_A  TM=7.515E-01  e=1.848E-04  Mus musculus
  3ucs-assembly1_D  TM=9.231E-01  e=1.866E-03  Escherichia coli K-12
  2ctp-assembly1_A  TM=8.296E-01  e=1.753E-03  Homo sapiens
  5vso-assembly1_A  TM=7.594E-01  e=2.714E-03  Saccharomyces cerevisiae S288C

Secondary structure (DSSP, 8-state):
--HHHHHHHHHHHHHHHHHHHHHHHHHHHHHHHHHHHHHHHHHHHHHHHHHHHHHHHHHHHHHHHHHHHTTSSS-------------S-GGG-S-HHHHHT--TT--HHHHHHHHHHHHHHS-TTT--STTHHHHHHHHHHHHHHHHH-